Protein AF-A0A960H508-F1 (afdb_monomer)

Nearest PDB structures (foldseek):
  6ans-assembly2_D  TM=9.174E-01  e=7.297E-07  Burkholderia cenocepacia J2315

Mean predicted aligned error: 5.08 Å

Radius of gyration: 19.66 Å; Cα contacts (8 Å, |Δi|>4): 150; chains: 1; bounding box: 47×33×59 Å

Sequence (161 aa):
MSTDHGSGELRAAWDDLIAGLSRARDAIESEELHAPPPDDRVLAEGYRYLLGYTFSAIERAFHEDPAFPYFRRAIQPVDKATIDNADALYLSAAVDGERTYRIRGRVLPKAPQYIIFETHVSYAGDSGSLAELSPVNRMITGSLDSAELLIDDDGGFEILV

Secondary structure (DSSP, 8-state):
--HHHHHHHHHHHHHHHHHHHHHHHHGGG-TTTTPPPP-HHHHHHHHHHHHHHHHHHHHHHHH--TTS---EEEE-TTSPPTT--TT--EEE----TTS--EEEEE--TT--S--EEEEEES-TTSSS-GGGGSTTTSEEEEEEETTT----TTSEEEEE-

Structure (mmCIF, N/CA/C/O backbone):
data_AF-A0A960H508-F1
#
_entry.id   AF-A0A960H508-F1
#
loop_
_atom_site.group_PDB
_atom_site.id
_atom_site.type_symbol
_atom_site.label_atom_id
_atom_site.label_alt_id
_atom_site.label_comp_id
_atom_site.label_asym_id
_atom_site.label_entity_id
_atom_site.label_seq_id
_atom_site.pdbx_PDB_ins_code
_atom_site.Cartn_x
_atom_site.Cartn_y
_atom_site.Cartn_z
_atom_site.occupancy
_atom_site.B_iso_or_equiv
_atom_site.auth_seq_id
_atom_site.auth_comp_id
_atom_site.auth_asym_id
_atom_site.auth_atom_id
_atom_site.pdbx_PDB_model_num
ATOM 1 N N . MET A 1 1 ? -25.565 13.868 -28.576 1.00 46.72 1 MET A N 1
ATOM 2 C CA . MET A 1 1 ? -24.335 14.367 -27.921 1.00 46.72 1 MET A CA 1
ATOM 3 C C . MET A 1 1 ? -23.202 13.463 -28.366 1.00 46.72 1 MET A C 1
ATOM 5 O O . MET A 1 1 ? -23.406 12.258 -28.387 1.00 46.72 1 MET A O 1
ATOM 9 N N . SER A 1 2 ? -22.111 14.038 -28.875 1.00 52.34 2 SER A N 1
ATOM 10 C CA . SER A 1 2 ? -21.092 13.307 -29.640 1.00 52.34 2 SER A CA 1
ATOM 11 C C . SER A 1 2 ? -20.326 12.316 -28.758 1.00 52.34 2 SER A C 1
ATOM 13 O O . SER A 1 2 ? -19.619 12.721 -27.843 1.00 52.34 2 SER A O 1
ATOM 15 N N . THR A 1 3 ? -20.454 11.023 -29.057 1.00 57.03 3 THR A N 1
ATOM 16 C CA . THR A 1 3 ? -19.672 9.919 -28.470 1.00 57.03 3 THR A CA 1
ATOM 17 C C . THR A 1 3 ? -18.196 9.944 -28.887 1.00 57.03 3 THR A C 1
ATOM 19 O O . THR A 1 3 ? -17.391 9.180 -28.365 1.00 57.03 3 THR A O 1
ATOM 22 N N . ASP A 1 4 ? -17.841 10.817 -29.831 1.00 60.91 4 ASP A N 1
ATOM 23 C CA . ASP A 1 4 ? -16.526 10.871 -30.470 1.00 60.91 4 ASP A CA 1
ATOM 24 C C . ASP A 1 4 ? -15.447 11.456 -29.541 1.00 60.91 4 ASP A C 1
ATOM 26 O O . ASP A 1 4 ? -14.315 10.983 -29.523 1.00 60.91 4 ASP A O 1
ATOM 30 N N . HIS A 1 5 ? -15.822 12.411 -28.677 1.00 62.19 5 HIS A N 1
ATOM 31 C CA . HIS A 1 5 ? -14.903 12.991 -27.687 1.00 62.19 5 HIS A CA 1
ATOM 32 C C . HIS A 1 5 ? -14.524 11.956 -26.615 1.00 62.19 5 HIS A C 1
ATOM 34 O O . HIS A 1 5 ? -13.345 11.763 -26.335 1.00 62.19 5 HIS A O 1
ATOM 40 N N . GLY A 1 6 ? -15.507 11.198 -26.113 1.00 78.19 6 GLY A N 1
ATOM 41 C CA . GLY A 1 6 ? -15.266 10.141 -25.126 1.00 78.19 6 GLY A CA 1
ATOM 42 C C . GLY A 1 6 ? -14.442 8.974 -25.679 1.00 78.19 6 GLY A C 1
ATOM 43 O O . GLY A 1 6 ? -13.590 8.438 -24.979 1.00 78.19 6 GLY A O 1
ATOM 44 N N . SER A 1 7 ? -14.627 8.592 -26.951 1.00 88.19 7 SER A N 1
ATOM 45 C CA . SER A 1 7 ? -13.780 7.550 -27.548 1.00 88.19 7 SER A CA 1
ATOM 46 C C . SER A 1 7 ? -12.338 8.015 -27.768 1.00 88.19 7 SER A C 1
ATOM 48 O O . SER A 1 7 ? -11.446 7.170 -27.731 1.00 88.19 7 SER A O 1
ATOM 50 N N . GLY A 1 8 ? -12.105 9.300 -28.048 1.00 93.94 8 GLY A N 1
ATOM 51 C CA . GLY A 1 8 ? -10.759 9.852 -28.200 1.00 93.94 8 GLY A CA 1
ATOM 52 C C . GLY A 1 8 ? -10.001 9.886 -26.874 1.00 93.94 8 GLY A C 1
ATOM 53 O O . GLY A 1 8 ? -8.881 9.390 -26.799 1.00 93.94 8 GLY A O 1
ATOM 54 N N . GLU A 1 9 ? -10.642 10.388 -25.818 1.00 94.00 9 GLU A N 1
ATOM 55 C CA . GLU A 1 9 ? -10.062 10.467 -24.470 1.00 94.00 9 GLU A CA 1
ATOM 56 C C . GLU A 1 9 ? -9.723 9.086 -23.898 1.00 94.00 9 GLU A C 1
ATOM 58 O O . GLU A 1 9 ? -8.625 8.886 -23.388 1.00 94.00 9 GLU A O 1
ATOM 63 N N . LEU A 1 10 ? -10.618 8.101 -24.045 1.00 94.44 10 LEU A N 1
ATOM 64 C CA . LEU A 1 10 ? -10.359 6.739 -23.565 1.00 94.44 10 LEU A CA 1
ATOM 65 C C . LEU A 1 10 ? -9.195 6.064 -24.303 1.00 94.44 10 LEU A C 1
ATOM 67 O O . LEU A 1 10 ? -8.445 5.304 -23.694 1.00 94.44 10 LEU A O 1
ATOM 71 N N . ARG A 1 11 ? -9.026 6.339 -25.603 1.00 95.50 11 ARG A N 1
ATOM 72 C CA . ARG A 1 11 ? -7.870 5.843 -26.367 1.00 95.50 11 ARG A CA 1
ATOM 73 C C . ARG A 1 11 ? -6.577 6.493 -25.895 1.00 95.50 11 ARG A C 1
ATOM 75 O O . ARG A 1 11 ? -5.616 5.778 -25.658 1.00 95.50 11 ARG A O 1
ATOM 82 N N . ALA A 1 12 ? -6.579 7.811 -25.700 1.00 96.00 12 ALA A N 1
ATOM 83 C CA . ALA A 1 12 ? -5.412 8.520 -25.182 1.00 96.00 12 ALA A CA 1
ATOM 84 C C . ALA A 1 12 ? -5.010 8.004 -23.790 1.00 96.00 12 ALA A C 1
ATOM 86 O O . ALA A 1 12 ? -3.849 7.679 -23.573 1.00 96.00 12 ALA A O 1
ATOM 87 N N . ALA A 1 13 ? -5.974 7.822 -22.881 1.00 94.25 13 ALA A N 1
ATOM 88 C CA . ALA A 1 13 ? -5.715 7.271 -21.551 1.00 94.25 13 ALA A CA 1
ATOM 89 C C . ALA A 1 13 ? -5.155 5.837 -21.602 1.00 94.25 13 ALA A C 1
ATOM 91 O O . ALA A 1 13 ? -4.282 5.476 -20.812 1.00 94.25 13 ALA A O 1
ATOM 92 N N . TRP A 1 14 ? -5.639 5.015 -22.538 1.00 95.69 14 TRP A N 1
ATOM 93 C CA . TRP A 1 14 ? -5.082 3.686 -22.779 1.00 95.69 14 TRP A CA 1
ATOM 94 C C . TRP A 1 14 ? -3.633 3.756 -23.273 1.00 95.69 14 TRP A C 1
ATOM 96 O O . TRP A 1 14 ? -2.767 3.066 -22.737 1.00 95.69 14 TRP A O 1
ATOM 106 N N . ASP A 1 15 ? -3.355 4.602 -24.263 1.00 97.81 15 ASP A N 1
ATOM 107 C CA . ASP A 1 15 ? -2.009 4.774 -24.809 1.00 97.81 15 ASP A CA 1
ATOM 108 C C . ASP A 1 15 ? -1.031 5.276 -23.730 1.00 97.81 15 ASP A C 1
ATOM 110 O O . ASP A 1 15 ? 0.083 4.756 -23.616 1.00 97.81 15 ASP A O 1
ATOM 114 N N . ASP A 1 16 ? -1.469 6.201 -22.870 1.00 95.50 16 ASP A N 1
ATOM 115 C CA . ASP A 1 16 ? -0.694 6.708 -21.735 1.00 95.50 16 ASP A CA 1
ATOM 116 C C . ASP A 1 16 ? -0.392 5.618 -20.695 1.00 95.50 16 ASP A C 1
ATOM 118 O O . ASP A 1 16 ? 0.745 5.524 -20.218 1.00 95.50 16 ASP A O 1
ATOM 122 N N . LEU A 1 17 ? -1.367 4.754 -20.378 1.00 94.31 17 LEU A N 1
ATOM 123 C CA . LEU A 1 17 ? -1.165 3.595 -19.502 1.00 94.31 17 LEU A CA 1
ATOM 124 C C . LEU A 1 17 ? -0.084 2.662 -20.066 1.00 94.31 17 LEU A C 1
ATOM 126 O O . LEU A 1 17 ? 0.857 2.298 -19.357 1.00 94.31 17 LEU A O 1
ATOM 130 N N . ILE A 1 18 ? -0.183 2.296 -21.347 1.00 97.31 18 ILE A N 1
ATOM 131 C CA . ILE A 1 18 ? 0.790 1.410 -22.002 1.00 97.31 18 I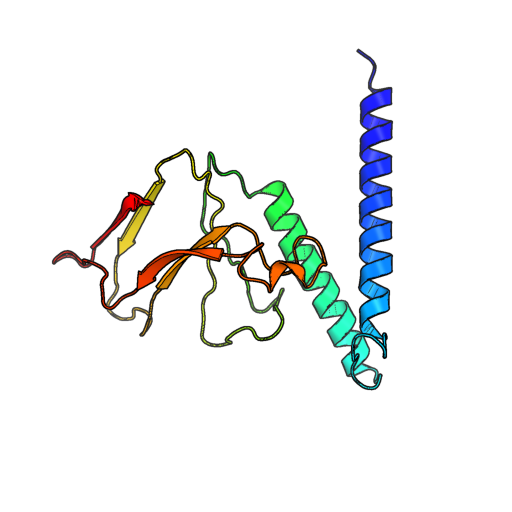LE A CA 1
ATOM 132 C C . ILE A 1 18 ? 2.179 2.059 -22.061 1.00 97.31 18 ILE A C 1
ATOM 134 O O . ILE A 1 18 ? 3.191 1.390 -21.816 1.00 97.31 18 ILE A O 1
ATOM 138 N N . ALA A 1 19 ? 2.248 3.362 -22.337 1.00 96.56 19 ALA A N 1
ATOM 139 C CA . ALA A 1 19 ? 3.497 4.113 -22.318 1.00 96.56 19 ALA A CA 1
ATOM 140 C C . ALA A 1 19 ? 4.114 4.152 -20.909 1.00 96.56 19 ALA A C 1
ATOM 142 O O . ALA A 1 19 ? 5.325 3.986 -20.767 1.00 96.56 19 ALA A O 1
ATOM 143 N N . GLY A 1 20 ? 3.297 4.329 -19.866 1.00 93.88 20 GLY A N 1
ATOM 144 C CA . GLY A 1 20 ? 3.720 4.271 -18.466 1.00 93.88 20 GLY A CA 1
ATOM 145 C C . GLY A 1 20 ? 4.318 2.918 -18.088 1.00 93.88 20 GLY A C 1
ATOM 146 O O . GLY A 1 20 ? 5.439 2.867 -17.583 1.00 93.88 20 GLY A O 1
ATOM 147 N N . LEU A 1 21 ? 3.627 1.823 -18.416 1.00 95.56 21 LEU A N 1
ATOM 148 C CA . LEU A 1 21 ? 4.122 0.461 -18.186 1.00 95.56 21 LEU A CA 1
ATOM 149 C C . LEU A 1 21 ? 5.427 0.185 -18.940 1.00 95.56 21 LEU A C 1
ATOM 151 O O . LEU A 1 21 ? 6.336 -0.440 -18.397 1.00 95.56 21 LEU A O 1
ATOM 155 N N . SER A 1 22 ? 5.544 0.689 -20.171 1.00 96.19 22 SER A N 1
ATOM 156 C CA . SER A 1 22 ? 6.763 0.544 -20.972 1.00 96.19 22 SER A CA 1
ATOM 157 C C . SER A 1 22 ? 7.956 1.256 -20.334 1.00 96.19 22 SER A C 1
ATOM 159 O O . SER A 1 22 ? 9.032 0.672 -20.276 1.00 96.19 22 SER A O 1
ATOM 161 N N . ARG A 1 23 ? 7.766 2.471 -19.799 1.00 93.81 23 ARG A N 1
ATOM 162 C CA . ARG A 1 23 ? 8.822 3.188 -19.063 1.00 93.81 23 ARG A CA 1
ATOM 163 C C . ARG A 1 23 ? 9.187 2.488 -17.755 1.00 93.81 23 ARG A C 1
ATOM 165 O O . ARG A 1 23 ? 10.360 2.386 -17.425 1.00 93.81 23 ARG A O 1
ATOM 172 N N . ALA A 1 24 ? 8.196 1.996 -17.010 1.00 93.31 24 ALA A N 1
ATOM 173 C CA . ALA A 1 24 ? 8.436 1.302 -15.745 1.00 93.31 24 ALA A CA 1
ATOM 174 C C . ALA A 1 24 ? 9.203 -0.016 -15.940 1.00 93.31 24 ALA A C 1
ATOM 176 O O . ALA A 1 24 ? 10.052 -0.359 -15.121 1.00 93.31 24 ALA A O 1
ATOM 177 N N . ARG A 1 25 ? 8.964 -0.729 -17.049 1.00 96.00 25 ARG A N 1
ATOM 178 C CA . ARG A 1 25 ? 9.748 -1.910 -17.438 1.00 96.00 25 ARG A CA 1
ATOM 179 C C . ARG A 1 25 ? 11.239 -1.601 -17.554 1.00 96.00 25 ARG A C 1
ATOM 181 O O . ARG A 1 25 ? 12.041 -2.414 -17.112 1.00 96.00 25 ARG A O 1
ATOM 188 N N . ASP A 1 26 ? 11.612 -0.448 -18.106 1.00 95.19 26 ASP A N 1
ATOM 189 C CA . ASP A 1 26 ? 13.023 -0.092 -18.309 1.00 95.19 26 ASP A CA 1
ATOM 190 C C . ASP A 1 26 ? 13.797 0.006 -16.979 1.00 95.19 26 ASP A C 1
ATOM 192 O O . ASP A 1 26 ? 15.011 -0.190 -16.947 1.00 95.19 26 ASP A O 1
ATOM 196 N N . ALA A 1 27 ? 13.102 0.223 -15.854 1.00 93.12 27 ALA A N 1
ATOM 197 C CA . ALA A 1 27 ? 13.710 0.223 -14.526 1.00 93.12 27 ALA A CA 1
ATOM 198 C C . ALA A 1 27 ? 14.185 -1.165 -14.058 1.00 93.12 27 ALA A C 1
ATOM 200 O O . ALA A 1 27 ? 15.075 -1.231 -13.214 1.00 93.12 27 ALA A O 1
ATOM 201 N N . ILE A 1 28 ? 13.640 -2.264 -14.600 1.00 95.19 28 ILE A N 1
ATOM 202 C CA . ILE A 1 28 ? 14.002 -3.641 -14.204 1.00 95.19 28 ILE A CA 1
ATOM 203 C C . ILE A 1 28 ? 15.483 -3.932 -14.482 1.00 95.19 28 ILE A C 1
ATOM 205 O O . ILE A 1 28 ? 16.098 -4.721 -13.771 1.00 95.19 28 ILE A O 1
ATOM 209 N N . GLU A 1 29 ? 16.049 -3.282 -15.499 1.00 95.12 29 GLU A N 1
ATOM 210 C CA . GLU A 1 29 ? 17.410 -3.520 -15.992 1.00 95.12 29 GLU A CA 1
ATOM 211 C C . GLU A 1 29 ? 18.297 -2.265 -15.881 1.00 95.12 29 GLU A C 1
ATOM 213 O O . GLU A 1 29 ? 19.428 -2.250 -16.364 1.00 95.12 29 GLU A O 1
ATOM 218 N N . SER A 1 30 ? 17.804 -1.192 -15.252 1.00 94.81 30 SER A N 1
ATOM 219 C CA . SER A 1 30 ? 18.517 0.084 -15.175 1.00 94.81 30 SER A CA 1
ATOM 220 C C . SER A 1 30 ? 19.632 0.064 -14.126 1.00 94.81 30 SER A C 1
ATOM 222 O O . SER A 1 30 ? 19.374 0.057 -12.921 1.00 94.81 30 SER A O 1
ATOM 224 N N . GLU A 1 31 ? 20.886 0.139 -14.576 1.00 94.12 31 GLU A N 1
ATOM 225 C CA . GLU A 1 31 ? 22.051 0.299 -13.692 1.00 94.12 31 GLU A CA 1
ATOM 226 C C . GLU A 1 31 ? 21.994 1.604 -12.880 1.00 94.12 31 GLU A C 1
ATOM 228 O O . GLU A 1 31 ? 22.392 1.624 -11.715 1.00 94.12 31 GLU A O 1
ATOM 233 N N . GLU A 1 32 ? 21.459 2.682 -13.468 1.00 93.12 32 GLU A N 1
ATOM 234 C CA . GLU A 1 32 ? 21.274 3.979 -12.798 1.00 93.12 32 GLU A CA 1
ATOM 235 C C . GLU A 1 32 ? 20.326 3.861 -11.600 1.00 93.12 32 GLU A C 1
ATOM 237 O O . GLU A 1 32 ? 20.553 4.474 -10.560 1.00 93.12 32 GLU A O 1
ATOM 242 N N . LEU A 1 33 ? 19.291 3.028 -11.731 1.00 89.69 33 LEU A N 1
ATOM 243 C CA . LEU A 1 33 ? 18.345 2.723 -10.657 1.00 89.69 33 LEU A CA 1
ATOM 244 C C . LEU A 1 33 ? 18.778 1.516 -9.814 1.00 89.69 33 LEU A C 1
ATOM 246 O O . LEU A 1 33 ? 17.981 0.986 -9.042 1.00 89.69 33 LEU A O 1
ATOM 250 N N . HIS A 1 34 ? 20.043 1.104 -9.929 1.00 91.62 34 HIS A N 1
ATOM 251 C CA . HIS A 1 34 ? 20.642 0.017 -9.160 1.00 91.62 34 HIS A CA 1
ATOM 252 C C . HIS A 1 34 ? 19.938 -1.336 -9.337 1.00 91.62 34 HIS A C 1
ATOM 254 O O . HIS A 1 34 ? 19.813 -2.106 -8.380 1.00 91.62 34 HIS A O 1
ATOM 260 N N . ALA A 1 35 ? 19.500 -1.645 -10.560 1.00 93.06 35 ALA A N 1
ATOM 261 C CA . ALA A 1 35 ? 18.991 -2.968 -10.882 1.00 93.06 35 ALA A CA 1
ATOM 262 C C . ALA A 1 35 ? 20.030 -4.058 -10.537 1.00 93.06 35 ALA A C 1
ATOM 264 O O . ALA A 1 35 ? 21.233 -3.876 -10.762 1.00 93.06 35 ALA A O 1
ATOM 265 N N . PRO A 1 36 ? 19.597 -5.199 -9.971 1.00 93.19 36 PRO A N 1
ATOM 266 C CA . PRO A 1 36 ? 20.487 -6.327 -9.721 1.00 93.19 36 PRO A CA 1
ATOM 267 C C . PRO A 1 36 ? 21.057 -6.884 -11.039 1.00 93.19 36 PRO A C 1
ATOM 269 O O . PRO A 1 36 ? 20.411 -6.759 -12.081 1.00 93.19 36 PRO A O 1
ATOM 272 N N . PRO A 1 37 ? 22.228 -7.553 -11.010 1.00 94.69 37 PRO A N 1
ATOM 273 C CA . PRO A 1 37 ? 22.773 -8.207 -12.194 1.00 94.69 37 PRO A CA 1
ATOM 274 C C . PRO A 1 37 ? 21.738 -9.143 -12.839 1.00 94.69 37 PRO A C 1
ATOM 276 O O . PRO A 1 37 ? 21.128 -9.944 -12.121 1.00 94.69 37 PRO A O 1
ATOM 279 N N . PRO A 1 38 ? 21.530 -9.063 -14.163 1.00 94.88 38 PRO A N 1
ATOM 280 C CA . PRO A 1 38 ? 20.470 -9.813 -14.813 1.00 94.88 38 PRO A CA 1
ATOM 281 C C . PRO A 1 38 ? 20.810 -11.307 -14.875 1.00 94.88 38 PRO A C 1
ATOM 283 O O . PRO A 1 38 ? 21.863 -11.712 -15.368 1.00 94.88 38 PRO A O 1
ATOM 286 N N . ASP A 1 39 ? 19.873 -12.124 -14.406 1.00 97.12 39 ASP A N 1
ATOM 287 C CA . ASP A 1 39 ? 19.768 -13.553 -14.690 1.00 97.12 39 ASP A CA 1
ATOM 288 C C . ASP A 1 39 ? 18.295 -13.901 -14.976 1.00 97.12 39 ASP A C 1
ATOM 290 O O . ASP A 1 39 ? 17.397 -13.091 -14.721 1.00 97.12 39 ASP A O 1
ATOM 294 N N . ASP A 1 40 ? 18.030 -15.098 -15.507 1.00 98.12 40 ASP A N 1
ATOM 295 C CA . ASP A 1 40 ? 16.675 -15.515 -15.900 1.00 98.12 40 ASP A CA 1
ATOM 296 C C . ASP A 1 40 ? 15.650 -15.369 -14.764 1.00 98.12 40 ASP A C 1
ATOM 298 O O . ASP A 1 40 ? 14.497 -14.995 -14.996 1.00 98.12 40 ASP A O 1
ATOM 302 N N . ARG A 1 41 ? 16.057 -15.648 -13.520 1.00 97.38 41 ARG A N 1
ATOM 303 C CA . ARG A 1 41 ? 15.180 -15.549 -12.351 1.00 97.38 41 ARG A CA 1
ATOM 304 C C . ARG A 1 41 ? 14.965 -14.092 -11.968 1.00 97.38 41 ARG A C 1
ATOM 306 O O . ARG A 1 41 ? 13.829 -13.705 -11.729 1.00 97.38 41 ARG A O 1
ATOM 313 N N . VAL A 1 42 ? 16.027 -13.296 -11.899 1.00 96.31 42 VAL A N 1
ATOM 314 C CA . VAL A 1 42 ? 15.983 -11.869 -11.560 1.00 96.31 42 VAL A CA 1
ATOM 315 C C . VAL A 1 42 ? 15.068 -11.122 -12.522 1.00 96.31 42 VAL A C 1
ATOM 317 O O . VAL A 1 42 ? 14.175 -10.407 -12.070 1.00 96.31 42 VAL A O 1
ATOM 320 N N . LEU A 1 43 ? 15.225 -11.350 -13.827 1.00 97.00 43 LEU A N 1
ATOM 321 C CA . LEU A 1 43 ? 14.362 -10.747 -14.837 1.00 97.00 43 LEU A CA 1
ATOM 322 C C . LEU A 1 43 ? 12.912 -11.202 -14.635 1.00 97.00 43 LEU A C 1
ATOM 324 O O . LEU A 1 43 ? 12.023 -10.366 -14.489 1.00 97.00 43 LEU A O 1
ATOM 328 N N . ALA A 1 44 ? 12.656 -12.509 -14.530 1.00 97.19 44 ALA A N 1
ATOM 329 C CA . ALA A 1 44 ? 11.299 -13.020 -14.336 1.00 97.19 44 ALA A CA 1
ATOM 330 C C . ALA A 1 44 ? 10.609 -12.456 -13.076 1.00 97.19 44 ALA A C 1
ATOM 332 O O . ALA A 1 44 ? 9.424 -12.117 -13.127 1.00 97.19 44 ALA A O 1
ATOM 333 N N . GLU A 1 45 ? 11.331 -12.331 -11.959 1.00 95.19 45 GLU A N 1
ATOM 334 C CA . GLU A 1 45 ? 10.813 -11.711 -10.735 1.00 95.19 45 GLU A CA 1
ATOM 335 C C . GLU A 1 45 ? 10.596 -10.201 -10.897 1.00 95.19 45 GLU A C 1
ATOM 337 O O . GLU A 1 45 ? 9.587 -9.692 -10.420 1.00 95.19 45 GLU A O 1
ATOM 342 N N . GLY A 1 46 ? 11.470 -9.485 -11.613 1.00 95.06 46 GLY A N 1
ATOM 343 C CA . GLY A 1 46 ? 11.303 -8.056 -11.897 1.00 95.06 46 GLY A CA 1
ATOM 344 C C . GLY A 1 46 ? 10.036 -7.758 -12.703 1.00 95.06 46 GLY A C 1
ATOM 345 O O . GLY A 1 46 ? 9.256 -6.873 -12.347 1.00 95.06 46 GLY A O 1
ATOM 346 N N . TYR A 1 47 ? 9.757 -8.556 -13.738 1.00 96.56 47 TYR A N 1
ATOM 347 C CA . TYR A 1 47 ? 8.505 -8.440 -14.495 1.00 96.56 47 TYR A CA 1
ATOM 348 C C . TYR A 1 47 ? 7.286 -8.816 -13.642 1.00 96.56 47 TYR A C 1
ATOM 350 O O . TYR A 1 47 ? 6.246 -8.162 -13.734 1.00 96.56 47 TYR A O 1
ATOM 358 N N . ARG A 1 48 ? 7.396 -9.834 -12.777 1.00 95.75 48 ARG A N 1
ATOM 359 C CA . ARG A 1 48 ? 6.315 -10.190 -11.845 1.00 95.75 48 ARG A CA 1
ATOM 360 C C . ARG A 1 48 ? 6.038 -9.070 -10.846 1.00 95.75 48 ARG A C 1
ATOM 362 O O . ARG A 1 48 ? 4.877 -8.774 -10.589 1.00 95.75 48 ARG A O 1
ATOM 369 N N . TYR A 1 49 ? 7.085 -8.435 -10.332 1.00 94.00 49 TYR A N 1
ATOM 370 C CA . TYR A 1 49 ? 7.002 -7.291 -9.433 1.00 94.00 49 TYR A CA 1
ATOM 371 C C . TYR A 1 49 ? 6.290 -6.105 -10.098 1.00 94.00 49 TYR A C 1
ATOM 373 O O . TYR A 1 49 ? 5.322 -5.585 -9.545 1.00 94.00 49 TYR A O 1
ATOM 381 N N . LEU A 1 50 ? 6.679 -5.748 -11.329 1.00 94.19 50 LEU A N 1
ATOM 382 C CA . LEU A 1 50 ? 6.016 -4.699 -12.114 1.00 94.19 50 LEU A CA 1
ATOM 383 C C . LEU A 1 50 ? 4.518 -4.980 -12.317 1.00 94.19 50 LEU A C 1
ATOM 385 O O . LEU A 1 50 ? 3.675 -4.097 -12.140 1.00 94.19 50 LEU A O 1
ATOM 389 N N . LEU A 1 51 ? 4.168 -6.214 -12.684 1.00 95.38 51 LEU A N 1
ATOM 390 C CA . LEU A 1 51 ? 2.772 -6.601 -12.895 1.00 95.38 51 LEU A CA 1
ATOM 391 C C . LEU A 1 51 ? 1.976 -6.658 -11.584 1.00 95.38 51 LEU A C 1
ATOM 393 O O . LEU A 1 51 ? 0.800 -6.301 -11.585 1.00 95.38 51 LEU A O 1
ATOM 397 N N . GLY A 1 52 ? 2.605 -7.032 -10.467 1.00 94.75 52 GLY A N 1
ATOM 398 C CA . GLY A 1 52 ? 2.007 -6.952 -9.131 1.00 94.75 52 GLY A CA 1
ATOM 399 C C . GLY A 1 52 ? 1.661 -5.512 -8.741 1.00 94.75 52 GLY A C 1
ATOM 400 O O . GLY A 1 52 ? 0.528 -5.228 -8.355 1.00 94.75 52 GLY A O 1
ATOM 401 N N . TYR A 1 53 ? 2.584 -4.569 -8.951 1.00 91.50 53 TYR A N 1
ATOM 402 C CA . TYR A 1 53 ? 2.302 -3.140 -8.762 1.00 91.50 53 TYR A CA 1
ATOM 403 C C . TYR A 1 53 ? 1.174 -2.642 -9.667 1.00 91.50 53 TYR A C 1
ATOM 405 O O . TYR A 1 53 ? 0.301 -1.900 -9.222 1.00 91.50 53 TYR A O 1
ATOM 413 N N . THR A 1 54 ? 1.154 -3.092 -10.924 1.00 93.06 54 THR A N 1
ATOM 414 C CA . THR A 1 54 ? 0.094 -2.749 -11.885 1.00 93.06 54 THR A CA 1
ATOM 415 C C . THR A 1 54 ? -1.270 -3.255 -11.411 1.00 93.06 54 THR A C 1
ATOM 417 O O . THR A 1 54 ? -2.255 -2.524 -11.482 1.00 93.06 54 THR A O 1
ATOM 420 N N . PHE A 1 55 ? -1.335 -4.480 -10.883 1.00 94.06 55 PHE A N 1
ATOM 421 C CA . PHE A 1 55 ? -2.547 -5.042 -10.287 1.00 94.06 55 PHE A CA 1
ATOM 422 C C . PHE A 1 55 ? -3.069 -4.162 -9.140 1.00 94.06 55 PHE A C 1
ATOM 424 O O . PHE A 1 55 ? -4.235 -3.766 -9.150 1.00 94.06 55 PHE A O 1
ATOM 431 N N . SER A 1 56 ? -2.190 -3.798 -8.203 1.00 91.62 56 SER A N 1
ATOM 432 C CA . SER A 1 56 ? -2.521 -2.947 -7.053 1.00 91.62 56 SER A CA 1
ATOM 433 C C . SER A 1 56 ? -2.996 -1.552 -7.491 1.00 91.62 56 SER A C 1
ATOM 435 O O . SER A 1 56 ? -3.998 -1.045 -6.986 1.00 91.62 56 SER A O 1
ATOM 437 N N . ALA A 1 57 ? -2.345 -0.954 -8.496 1.00 91.12 57 ALA A N 1
ATOM 438 C CA . ALA A 1 57 ? -2.732 0.339 -9.059 1.00 91.12 57 ALA A CA 1
ATOM 439 C C . ALA A 1 57 ? -4.117 0.306 -9.730 1.00 91.12 57 ALA A C 1
ATOM 441 O O . ALA A 1 57 ? -4.917 1.219 -9.531 1.00 91.12 57 ALA A O 1
ATOM 442 N N . ILE A 1 58 ? -4.427 -0.755 -10.484 1.00 93.12 58 ILE A N 1
ATOM 443 C CA . ILE A 1 58 ? -5.740 -0.941 -11.120 1.00 93.12 58 ILE A CA 1
ATOM 444 C C . ILE A 1 58 ? -6.839 -1.117 -10.067 1.00 93.12 58 ILE A C 1
ATOM 446 O O . ILE A 1 58 ? -7.901 -0.507 -10.190 1.00 93.12 58 ILE A O 1
ATOM 450 N N . GLU A 1 59 ? -6.602 -1.929 -9.030 1.00 92.69 59 GLU A N 1
ATOM 451 C CA . GLU A 1 59 ? -7.573 -2.103 -7.945 1.00 92.69 59 GLU A CA 1
ATOM 452 C C . GLU A 1 59 ? -7.902 -0.753 -7.298 1.00 92.69 59 GLU A C 1
ATOM 454 O O . GLU A 1 59 ? -9.081 -0.411 -7.177 1.00 92.69 59 GLU A O 1
ATOM 459 N N . ARG A 1 60 ? -6.868 0.029 -6.957 1.00 90.88 60 ARG A N 1
ATOM 460 C CA . ARG A 1 60 ? -7.005 1.364 -6.360 1.00 90.88 60 ARG A CA 1
ATOM 461 C C . ARG A 1 60 ? -7.793 2.313 -7.254 1.00 90.88 60 ARG A C 1
ATOM 463 O O . ARG A 1 60 ? -8.791 2.867 -6.808 1.00 90.88 60 ARG A O 1
ATOM 470 N N . ALA A 1 61 ? -7.393 2.447 -8.519 1.00 91.12 61 ALA A N 1
ATOM 471 C CA . ALA A 1 61 ? -7.997 3.392 -9.458 1.00 91.12 61 ALA A CA 1
ATOM 472 C C . ALA A 1 61 ? -9.508 3.181 -9.656 1.00 91.12 61 ALA A C 1
ATOM 474 O O . ALA A 1 61 ? -10.225 4.135 -9.950 1.00 91.12 61 ALA A O 1
ATOM 475 N N . PHE A 1 62 ? -9.997 1.947 -9.504 1.00 91.44 62 PHE A N 1
ATOM 476 C CA . PHE A 1 62 ? -11.415 1.634 -9.676 1.00 91.44 62 PHE A CA 1
ATOM 477 C C . PHE A 1 62 ? -12.233 1.621 -8.387 1.00 91.44 62 PHE A C 1
ATOM 479 O O . PHE A 1 62 ? -13.448 1.797 -8.464 1.00 91.44 62 PHE A O 1
ATOM 486 N N . HIS A 1 63 ? -11.612 1.382 -7.230 1.00 92.06 63 HIS A N 1
ATOM 487 C CA . HIS A 1 63 ? -12.362 1.054 -6.015 1.00 92.06 63 HIS A CA 1
ATOM 488 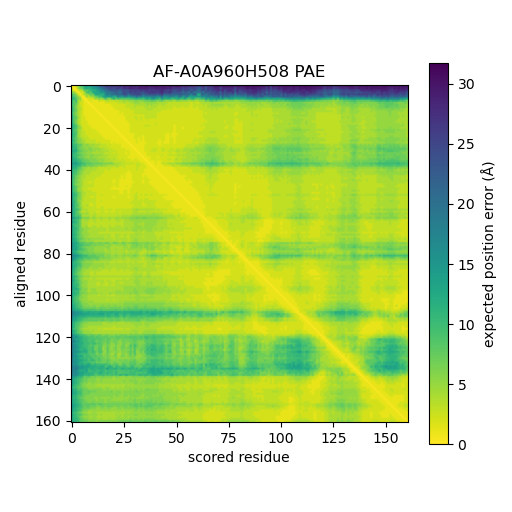C C . HIS A 1 63 ? -12.045 1.942 -4.807 1.00 92.06 63 HIS A C 1
ATOM 490 O O . HIS A 1 63 ? -12.768 1.874 -3.815 1.00 92.06 63 HIS A O 1
ATOM 496 N N . GLU A 1 64 ? -11.018 2.794 -4.858 1.00 91.56 64 GLU A N 1
ATOM 497 C CA . GLU A 1 64 ? -10.763 3.772 -3.794 1.00 91.56 64 GLU A CA 1
ATOM 498 C C . GLU A 1 64 ? -11.690 4.991 -3.926 1.00 91.56 64 GLU A C 1
ATOM 500 O O . GLU A 1 64 ? -11.310 6.035 -4.451 1.00 91.56 64 GLU A O 1
ATOM 505 N N . ASP A 1 65 ? -12.917 4.858 -3.418 1.00 94.31 65 ASP A N 1
ATOM 506 C CA . ASP A 1 65 ? -13.857 5.969 -3.245 1.00 94.31 65 ASP A CA 1
ATOM 507 C C . ASP A 1 65 ? -13.958 6.355 -1.756 1.00 94.31 65 ASP A C 1
ATOM 509 O O . ASP A 1 65 ? -14.505 5.583 -0.959 1.00 94.31 65 ASP A O 1
ATOM 513 N N . PRO A 1 66 ? -13.487 7.551 -1.351 1.00 95.56 66 PRO A N 1
ATOM 514 C CA . PRO A 1 66 ? -13.623 8.034 0.021 1.00 95.56 66 PRO A CA 1
ATOM 515 C C . PRO A 1 66 ? -15.068 8.154 0.519 1.00 95.56 66 PRO A C 1
ATOM 517 O O . PRO A 1 66 ? -15.294 8.165 1.723 1.00 95.56 66 PRO A O 1
ATOM 520 N N . ALA A 1 67 ? -16.069 8.246 -0.362 1.00 96.31 67 ALA A N 1
ATOM 521 C CA . ALA A 1 67 ? -17.474 8.233 0.044 1.00 96.31 67 ALA A CA 1
ATOM 522 C C . ALA A 1 67 ? -17.969 6.825 0.427 1.00 96.31 67 ALA A C 1
ATOM 524 O O . ALA A 1 67 ? -18.945 6.703 1.172 1.00 96.31 67 ALA A O 1
ATOM 525 N N . PHE A 1 68 ? -17.293 5.772 -0.045 1.00 96.12 68 PHE A N 1
ATOM 526 C CA . PHE A 1 68 ? -17.615 4.366 0.219 1.00 96.12 68 PHE A CA 1
ATOM 527 C C . PHE A 1 68 ? -16.354 3.564 0.592 1.00 96.12 68 PHE A C 1
ATOM 529 O O . PHE A 1 68 ? -16.015 2.583 -0.078 1.00 96.12 68 PHE A O 1
ATOM 536 N N . PRO A 1 69 ? -15.644 3.956 1.665 1.00 96.38 69 PRO A N 1
ATOM 537 C CA . PRO A 1 69 ? -14.344 3.391 1.970 1.00 96.38 69 PRO A CA 1
ATOM 538 C C . PRO A 1 69 ? -14.466 1.958 2.486 1.00 96.38 69 PRO A C 1
ATOM 540 O O . PRO A 1 69 ? -15.369 1.612 3.253 1.00 96.38 69 PRO A O 1
ATOM 543 N N . TYR A 1 70 ? -13.497 1.128 2.116 1.00 95.69 70 TYR A N 1
ATOM 544 C CA . TYR A 1 70 ? -13.306 -0.204 2.672 1.00 95.69 70 TYR A CA 1
ATOM 545 C C . TYR A 1 70 ? -11.814 -0.505 2.795 1.00 95.69 70 TYR A C 1
ATOM 547 O O . TYR A 1 70 ? -10.993 0.048 2.066 1.00 95.69 70 TYR A O 1
ATOM 555 N N . PHE A 1 71 ? -11.462 -1.404 3.714 1.00 95.19 71 PHE A N 1
ATOM 556 C CA . PHE A 1 71 ? -10.087 -1.870 3.836 1.00 95.19 71 PHE A CA 1
ATOM 557 C C . PHE A 1 71 ? -9.761 -2.871 2.728 1.00 95.19 71 PHE A C 1
ATOM 559 O O . PHE A 1 71 ? -10.230 -4.012 2.759 1.00 95.19 71 PHE A O 1
ATOM 566 N N . ARG A 1 72 ? -8.921 -2.465 1.777 1.00 93.94 72 ARG A N 1
ATOM 567 C CA . ARG A 1 72 ? -8.262 -3.377 0.835 1.00 93.94 72 ARG A CA 1
ATOM 568 C C . ARG A 1 72 ? -6.935 -3.873 1.396 1.00 93.94 72 ARG A C 1
ATOM 570 O O . ARG A 1 72 ? -6.374 -3.271 2.312 1.00 93.94 72 ARG A O 1
ATOM 577 N N . ARG A 1 73 ? -6.396 -4.944 0.812 1.00 93.38 73 ARG A N 1
ATOM 578 C CA . ARG A 1 73 ? -5.022 -5.385 1.087 1.00 93.38 73 ARG A CA 1
ATOM 579 C C . ARG A 1 73 ? -4.057 -4.499 0.316 1.00 93.38 73 ARG A C 1
ATOM 581 O O . ARG A 1 73 ? -3.907 -4.667 -0.886 1.00 93.38 73 ARG A O 1
ATOM 588 N N . ALA A 1 74 ? -3.431 -3.552 1.007 1.00 91.31 74 ALA A N 1
ATOM 589 C CA . ALA A 1 74 ? -2.533 -2.592 0.375 1.00 91.31 74 ALA A CA 1
ATOM 590 C C . ALA A 1 74 ? -1.272 -3.261 -0.198 1.00 91.31 74 ALA A C 1
ATOM 592 O O . ALA A 1 74 ? -0.772 -2.847 -1.242 1.00 91.31 74 ALA A O 1
ATOM 593 N N . ILE A 1 75 ? -0.793 -4.291 0.506 1.00 92.69 75 ILE A N 1
ATOM 594 C CA . ILE A 1 75 ? 0.313 -5.166 0.121 1.00 92.69 75 ILE A CA 1
ATOM 595 C C . ILE A 1 75 ? -0.094 -6.597 0.488 1.00 92.69 75 ILE A C 1
ATOM 597 O O . ILE A 1 75 ? -0.571 -6.857 1.598 1.00 92.69 75 ILE A O 1
ATOM 601 N N . GLN A 1 76 ? 0.089 -7.536 -0.433 1.00 90.69 76 GLN A N 1
ATOM 602 C CA . GLN A 1 76 ? -0.217 -8.957 -0.269 1.00 90.69 76 GLN A CA 1
ATOM 603 C C . GLN A 1 76 ? 0.797 -9.817 -1.048 1.00 90.69 76 GLN A C 1
ATOM 605 O O . GLN A 1 76 ? 1.597 -9.304 -1.830 1.00 90.69 76 GLN A O 1
ATOM 610 N N . PRO A 1 77 ? 0.803 -11.153 -0.864 1.00 89.19 77 PRO A N 1
ATOM 611 C CA . PRO A 1 77 ? 1.825 -12.016 -1.465 1.00 89.19 77 PRO A CA 1
ATOM 612 C C . PRO A 1 77 ? 1.962 -11.938 -2.995 1.00 89.19 77 PRO A C 1
ATOM 614 O O . PRO A 1 77 ? 2.980 -12.375 -3.524 1.00 89.19 77 PRO A O 1
ATOM 617 N N . VAL A 1 78 ? 0.949 -11.419 -3.696 1.00 88.88 78 VAL A N 1
ATOM 618 C CA . VAL A 1 78 ? 0.894 -11.320 -5.163 1.00 88.88 78 VAL A CA 1
ATOM 619 C C . VAL A 1 78 ? 1.263 -9.934 -5.716 1.00 88.88 78 VAL A C 1
ATOM 621 O O . VAL A 1 78 ? 1.486 -9.822 -6.916 1.00 88.88 78 VAL A O 1
ATOM 624 N N . ASP A 1 79 ? 1.364 -8.903 -4.872 1.00 91.94 79 ASP A N 1
ATOM 625 C CA . ASP A 1 79 ? 1.656 -7.505 -5.243 1.00 91.94 79 ASP A CA 1
ATOM 626 C C . ASP A 1 79 ? 2.597 -6.831 -4.221 1.00 91.94 79 ASP A C 1
ATOM 628 O O . ASP A 1 79 ? 2.366 -5.726 -3.729 1.00 91.94 79 ASP A O 1
ATOM 632 N N . LYS A 1 80 ? 3.685 -7.535 -3.888 1.00 91.25 80 LYS A N 1
ATOM 633 C CA . LYS A 1 80 ? 4.691 -7.076 -2.923 1.00 91.25 80 LYS A CA 1
ATOM 634 C C . LYS A 1 80 ? 5.219 -5.681 -3.248 1.00 91.25 80 LYS A C 1
ATOM 636 O O . LYS A 1 80 ? 5.481 -5.373 -4.406 1.00 91.25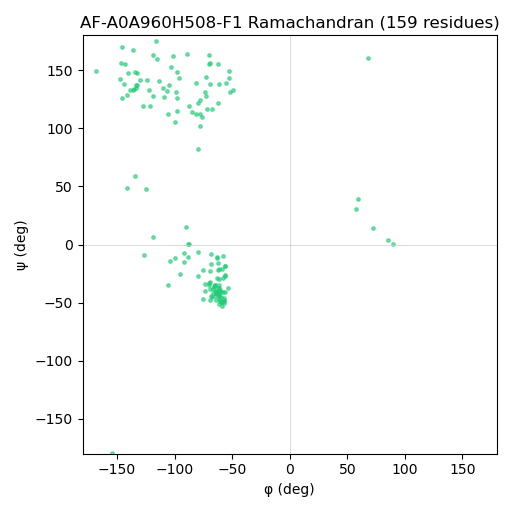 80 LYS A O 1
ATOM 641 N N . ALA A 1 81 ? 5.477 -4.907 -2.199 1.00 88.38 81 ALA A N 1
ATOM 642 C CA . ALA A 1 81 ? 6.188 -3.638 -2.265 1.00 88.38 81 ALA A CA 1
ATOM 643 C C . ALA A 1 81 ? 7.633 -3.794 -1.779 1.00 88.38 81 ALA A C 1
ATOM 645 O O . ALA A 1 81 ? 7.919 -4.662 -0.954 1.00 88.38 81 ALA A O 1
ATOM 646 N N . THR A 1 82 ? 8.550 -2.950 -2.261 1.00 85.19 82 THR A N 1
ATOM 647 C CA . THR A 1 82 ? 9.916 -2.885 -1.716 1.00 85.19 82 THR A CA 1
ATOM 648 C C . THR A 1 82 ? 9.860 -2.771 -0.192 1.00 85.19 82 THR A C 1
ATOM 650 O O . THR A 1 82 ? 9.103 -1.952 0.322 1.00 85.19 82 THR A O 1
ATOM 653 N N . ILE A 1 83 ? 10.669 -3.579 0.506 1.00 87.00 83 ILE A N 1
ATOM 654 C CA . ILE A 1 83 ? 10.789 -3.644 1.976 1.00 87.00 83 ILE A CA 1
ATOM 655 C C . ILE A 1 83 ? 9.482 -3.954 2.736 1.00 87.00 83 ILE A C 1
ATOM 657 O O . ILE A 1 83 ? 9.328 -3.541 3.886 1.00 87.00 83 ILE A O 1
ATOM 661 N N . ASP A 1 84 ? 8.556 -4.709 2.133 1.00 91.19 84 ASP A N 1
ATOM 662 C CA . ASP A 1 84 ? 7.368 -5.198 2.837 1.00 91.19 84 ASP A CA 1
ATOM 663 C C . ASP A 1 84 ? 7.722 -6.118 4.022 1.00 91.19 84 ASP A C 1
ATOM 665 O O . ASP A 1 84 ? 8.593 -6.986 3.932 1.00 91.19 84 ASP A O 1
ATOM 669 N N . ASN A 1 85 ? 7.028 -5.952 5.151 1.00 93.44 85 ASN A N 1
ATOM 670 C CA . ASN A 1 85 ? 7.153 -6.860 6.287 1.00 93.44 85 ASN A CA 1
ATOM 671 C C . ASN A 1 85 ? 6.294 -8.107 6.040 1.00 93.44 85 ASN A C 1
ATOM 673 O O . ASN A 1 85 ? 5.066 -8.033 6.052 1.00 93.44 85 ASN A O 1
ATOM 677 N N . ALA A 1 86 ? 6.944 -9.258 5.860 1.00 92.56 86 ALA A N 1
ATOM 678 C CA . ALA A 1 86 ? 6.279 -10.532 5.585 1.00 92.56 86 ALA A CA 1
ATOM 679 C C . ALA A 1 86 ? 5.326 -10.999 6.704 1.00 92.56 86 ALA A C 1
ATOM 681 O O . ALA A 1 86 ? 4.432 -11.801 6.432 1.00 92.56 86 ALA A O 1
ATOM 682 N N . ASP A 1 87 ? 5.494 -10.492 7.928 1.00 93.25 87 ASP A N 1
ATOM 683 C CA . ASP A 1 87 ? 4.646 -10.818 9.079 1.00 93.25 87 ASP A CA 1
ATOM 684 C C . ASP A 1 87 ? 3.462 -9.847 9.250 1.00 93.25 87 ASP A C 1
ATOM 686 O O . ASP A 1 87 ? 2.591 -10.067 10.095 1.00 93.25 87 ASP A O 1
ATOM 690 N N . ALA A 1 88 ? 3.409 -8.767 8.463 1.00 94.06 88 ALA A N 1
ATOM 691 C CA . ALA A 1 88 ? 2.375 -7.746 8.570 1.00 94.06 88 ALA A CA 1
ATOM 692 C C . ALA A 1 88 ? 1.224 -7.969 7.577 1.00 94.06 88 ALA A C 1
ATOM 694 O O . ALA A 1 88 ? 1.413 -8.344 6.419 1.00 94.06 88 ALA A O 1
ATOM 695 N N . LEU A 1 89 ? 0.005 -7.664 8.029 1.00 95.12 89 LEU A N 1
ATOM 696 C CA . LEU A 1 89 ? -1.162 -7.516 7.164 1.00 95.12 89 LEU A CA 1
ATOM 697 C C . LEU A 1 89 ? -1.395 -6.026 6.906 1.00 95.12 89 LEU A C 1
ATOM 699 O O . LEU A 1 89 ? -1.897 -5.317 7.775 1.00 95.12 89 LEU A O 1
ATOM 703 N N . TYR A 1 90 ? -1.055 -5.566 5.705 1.00 94.94 90 TYR A N 1
ATOM 704 C CA . TYR A 1 90 ? -1.247 -4.176 5.306 1.00 94.94 90 TYR A CA 1
ATOM 705 C C . TYR A 1 90 ? -2.662 -3.959 4.784 1.00 94.94 90 TYR A C 1
ATOM 707 O O . TYR A 1 90 ? -3.033 -4.481 3.728 1.00 94.94 90 TYR A O 1
ATOM 715 N N . LEU A 1 91 ? -3.443 -3.169 5.514 1.00 95.50 91 LEU A N 1
ATOM 716 C CA . LEU A 1 91 ? -4.777 -2.751 5.108 1.00 95.50 91 LEU A CA 1
ATOM 717 C C . LEU A 1 91 ? -4.793 -1.248 4.859 1.00 95.50 91 LEU A C 1
ATOM 719 O O . LEU A 1 91 ? -4.175 -0.498 5.607 1.00 95.50 91 LEU A O 1
ATOM 723 N N . SER A 1 92 ? -5.512 -0.814 3.827 1.00 94.62 92 SER A N 1
ATOM 724 C CA . SER A 1 92 ? -5.718 0.611 3.566 1.00 94.62 92 SER A CA 1
ATOM 725 C C . SER A 1 92 ? -7.136 0.893 3.096 1.00 94.62 92 SER A C 1
ATOM 727 O O . SER A 1 92 ? -7.742 0.057 2.426 1.00 94.62 92 SER A O 1
ATOM 729 N N . ALA A 1 93 ? -7.643 2.068 3.451 1.00 95.81 93 ALA A N 1
ATOM 730 C CA . ALA A 1 93 ? -8.904 2.616 2.985 1.00 95.81 93 ALA A CA 1
ATOM 731 C C . ALA A 1 93 ? -8.683 4.088 2.619 1.00 95.81 93 ALA A C 1
ATOM 733 O O . ALA A 1 93 ? -8.054 4.828 3.377 1.00 95.81 93 ALA A O 1
ATOM 734 N N . ALA A 1 94 ? -9.188 4.515 1.462 1.00 9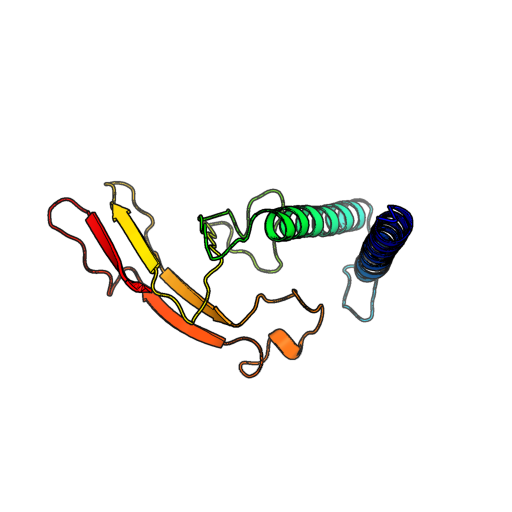4.75 94 ALA A N 1
ATOM 735 C CA . ALA A 1 94 ? -9.136 5.919 1.075 1.00 94.75 94 ALA A CA 1
ATOM 736 C C . ALA A 1 94 ? -10.073 6.752 1.957 1.00 94.75 94 ALA A C 1
ATOM 738 O O . ALA A 1 94 ? -11.194 6.339 2.241 1.00 94.75 94 ALA A O 1
ATOM 739 N N . VAL A 1 95 ? -9.619 7.931 2.374 1.00 94.88 95 VAL A N 1
ATOM 740 C CA . VAL A 1 95 ? -10.396 8.875 3.183 1.00 94.88 95 VAL A CA 1
ATOM 741 C C . VAL A 1 95 ? -10.250 10.286 2.621 1.00 94.88 95 VAL A C 1
ATOM 743 O O . VAL A 1 95 ? -9.221 10.646 2.057 1.00 94.88 95 VAL A O 1
ATOM 746 N N . ASP A 1 96 ? -11.301 11.079 2.777 1.00 95.50 96 ASP A N 1
ATOM 747 C CA . ASP A 1 96 ? -11.345 12.518 2.498 1.00 95.50 96 ASP A CA 1
ATOM 748 C C . ASP A 1 96 ? -11.148 13.264 3.821 1.00 95.50 96 ASP A C 1
ATOM 750 O O . ASP A 1 96 ? -11.991 13.149 4.709 1.00 95.50 96 ASP A O 1
ATOM 754 N N . GLY A 1 97 ? -10.044 14.003 3.953 1.00 94.25 97 GLY A N 1
ATOM 755 C CA . GLY A 1 97 ? -9.657 14.685 5.195 1.00 94.25 97 GLY A CA 1
ATOM 756 C C . GLY A 1 97 ? -10.635 15.763 5.675 1.00 94.25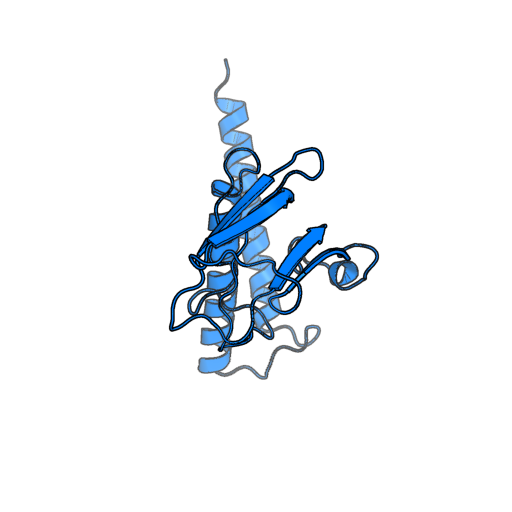 97 GLY A C 1
ATOM 757 O O . GLY A 1 97 ? -10.531 16.205 6.814 1.00 94.25 97 GLY A O 1
ATOM 758 N N . GLU A 1 98 ? -11.600 16.163 4.844 1.00 96.06 98 GLU A N 1
ATOM 759 C CA . GLU A 1 98 ? -12.672 17.097 5.212 1.00 96.06 98 GLU A CA 1
ATOM 760 C C . GLU A 1 98 ? -13.905 16.388 5.813 1.00 96.06 98 GLU A C 1
ATOM 762 O O . GLU A 1 98 ? -14.910 17.025 6.143 1.00 96.06 98 GLU A O 1
ATOM 767 N N . ARG A 1 99 ? -13.870 15.056 5.937 1.00 97.12 99 ARG A N 1
ATOM 768 C CA . ARG A 1 99 ? -14.962 14.228 6.467 1.00 97.12 99 ARG A CA 1
ATOM 769 C C . ARG A 1 99 ? -14.522 13.474 7.711 1.00 97.12 99 ARG A C 1
ATOM 771 O O . ARG A 1 99 ? -13.341 13.291 7.960 1.00 97.12 99 ARG A O 1
ATOM 778 N N . THR A 1 100 ? -15.509 12.989 8.459 1.00 97.25 100 THR A N 1
ATOM 779 C CA . THR A 1 100 ? -15.289 12.119 9.617 1.00 97.25 100 THR A CA 1
ATOM 780 C C . THR A 1 100 ? -15.692 10.692 9.286 1.00 97.25 100 THR A C 1
ATOM 782 O O . THR A 1 100 ? -16.799 10.448 8.793 1.00 97.25 100 THR A O 1
ATOM 785 N N . TYR A 1 101 ? -14.823 9.747 9.618 1.00 97.88 101 TYR A N 1
ATOM 786 C CA . TYR A 1 101 ? -15.039 8.319 9.437 1.00 97.88 101 TYR A CA 1
ATOM 787 C C . TYR A 1 101 ? -15.099 7.613 10.777 1.00 97.88 101 TYR A C 1
ATOM 789 O O . TYR A 1 101 ? -14.613 8.092 11.800 1.00 97.88 101 TYR A O 1
ATOM 797 N N . ARG A 1 102 ? -15.703 6.427 10.762 1.00 97.81 102 ARG A N 1
ATOM 798 C CA . ARG A 1 102 ? -15.766 5.563 11.930 1.00 97.81 102 ARG A CA 1
ATOM 799 C C . ARG A 1 102 ? -15.265 4.175 11.584 1.00 97.81 102 ARG A C 1
ATOM 801 O O . ARG A 1 102 ? -15.888 3.475 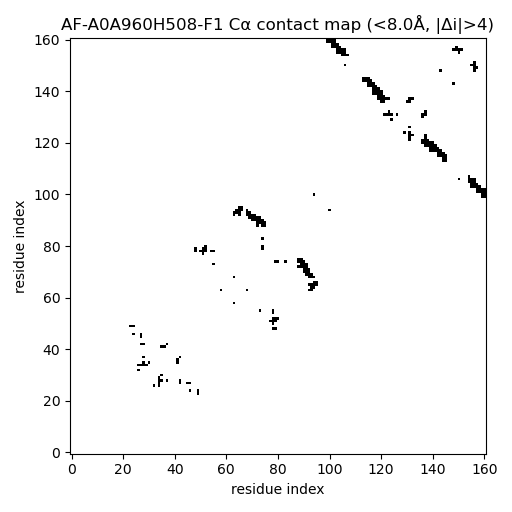10.785 1.00 97.81 102 ARG A O 1
ATOM 808 N N . ILE A 1 103 ? -14.200 3.761 12.255 1.00 97.81 103 ILE A N 1
ATOM 809 C CA . ILE A 1 103 ? -13.682 2.398 12.201 1.00 97.81 103 ILE A CA 1
ATOM 810 C C . ILE A 1 103 ? -14.200 1.659 13.430 1.00 97.81 103 ILE A C 1
ATOM 812 O O . ILE A 1 103 ? -14.101 2.151 14.551 1.00 97.81 103 ILE A O 1
ATOM 816 N N . ARG A 1 104 ? -14.758 0.468 13.220 1.00 97.56 104 ARG A N 1
ATOM 817 C CA . ARG A 1 104 ? -15.182 -0.437 14.290 1.00 97.56 104 ARG A CA 1
ATOM 818 C C . ARG A 1 104 ? -14.508 -1.777 14.116 1.00 97.56 104 ARG A C 1
ATOM 820 O O . ARG A 1 104 ? -14.411 -2.279 12.997 1.00 97.56 104 ARG A O 1
ATOM 827 N N . GLY A 1 105 ? -14.121 -2.388 15.223 1.00 95.50 105 GLY A N 1
ATOM 828 C CA . GLY A 1 105 ? -13.562 -3.727 15.204 1.00 95.50 105 GLY A CA 1
ATOM 829 C C . GLY A 1 105 ? -13.764 -4.460 16.515 1.00 95.50 105 GLY A C 1
ATOM 830 O O . GLY A 1 105 ? -14.396 -3.964 17.447 1.00 95.50 105 GLY A O 1
ATOM 831 N N . ARG A 1 106 ? -13.254 -5.691 16.547 1.00 95.81 106 ARG A N 1
ATOM 832 C CA . ARG A 1 106 ? -13.262 -6.546 17.729 1.00 95.81 106 ARG A CA 1
ATOM 833 C C . ARG A 1 106 ? -11.952 -7.308 17.819 1.00 95.81 106 ARG A C 1
ATOM 835 O O . ARG A 1 106 ? -11.558 -7.978 16.865 1.00 95.81 106 ARG A O 1
ATOM 842 N N . VAL A 1 107 ? -11.311 -7.235 18.974 1.00 93.56 107 VAL A N 1
ATOM 843 C CA . VAL A 1 107 ? -10.130 -8.023 19.307 1.00 93.56 107 VAL A CA 1
ATOM 844 C C . VAL A 1 107 ? -10.581 -9.437 19.673 1.00 93.56 107 VAL A C 1
ATOM 846 O O . VAL A 1 107 ? -11.431 -9.636 20.538 1.00 93.56 107 VAL A O 1
ATOM 849 N N . LEU A 1 108 ? -10.038 -10.438 18.978 1.00 91.56 108 LEU A N 1
ATOM 850 C CA . LEU A 1 108 ? -10.325 -11.855 19.223 1.00 91.56 108 LEU A CA 1
ATOM 851 C C . LEU A 1 108 ? -9.181 -12.511 20.020 1.00 91.56 108 LEU A C 1
ATOM 853 O O . LEU A 1 108 ? -8.063 -12.003 19.992 1.00 91.56 108 LEU A O 1
ATOM 857 N N . PRO A 1 109 ? -9.387 -13.687 20.652 1.00 88.06 109 PRO A N 1
ATOM 858 C CA . PRO A 1 109 ? -8.357 -14.368 21.457 1.00 88.06 109 PRO A CA 1
ATOM 859 C C . PRO A 1 109 ? -7.038 -14.719 20.736 1.00 88.06 109 PRO A C 1
ATOM 861 O O . PRO A 1 109 ? -6.085 -15.152 21.376 1.00 88.06 109 PRO A O 1
ATOM 864 N N . LYS A 1 110 ? -6.982 -14.574 19.406 1.00 88.38 110 LYS A N 1
ATOM 865 C CA . LYS A 1 110 ? -5.783 -14.732 18.567 1.00 88.38 110 LYS A CA 1
ATOM 866 C C . LYS A 1 110 ? -5.540 -13.476 17.722 1.00 88.38 110 LYS A C 1
ATOM 868 O O . LYS A 1 110 ? -5.395 -13.564 16.505 1.00 88.38 110 LYS A O 1
ATOM 873 N N . ALA A 1 111 ? -5.597 -12.310 18.357 1.00 87.31 111 ALA A N 1
ATOM 874 C CA . ALA A 1 111 ? -5.293 -11.044 17.706 1.00 87.31 111 ALA A CA 1
ATOM 875 C C . ALA A 1 111 ? -3.792 -10.931 17.362 1.00 87.31 111 ALA A C 1
ATOM 877 O O . ALA A 1 111 ? -2.968 -11.598 17.999 1.00 87.31 111 ALA A O 1
ATOM 878 N N . PRO A 1 112 ? -3.426 -10.103 16.365 1.00 91.25 112 PRO A N 1
ATOM 879 C CA . PRO A 1 112 ? -2.034 -9.737 16.113 1.00 91.25 112 PRO A CA 1
ATOM 880 C C . PRO A 1 112 ? -1.352 -9.200 17.377 1.00 91.25 112 PRO A C 1
ATOM 882 O O . PRO A 1 112 ? -1.999 -8.567 18.208 1.00 91.25 112 PRO A O 1
ATOM 885 N N . GLN A 1 113 ? -0.039 -9.420 17.507 1.00 92.19 113 GLN A N 1
ATOM 886 C CA . GLN A 1 113 ? 0.741 -8.879 18.632 1.00 92.19 113 GLN A CA 1
ATOM 887 C C . GLN A 1 113 ? 0.773 -7.349 18.654 1.00 92.19 113 GLN A C 1
ATOM 889 O O . GLN A 1 113 ? 0.917 -6.760 19.720 1.00 92.19 113 GLN A O 1
ATOM 894 N N . TYR A 1 114 ? 0.670 -6.726 17.482 1.00 95.25 114 TYR A N 1
ATOM 895 C CA . TYR A 1 114 ? 0.712 -5.286 17.313 1.00 95.25 114 TYR A CA 1
ATOM 896 C C . TYR A 1 114 ? -0.247 -4.873 16.202 1.00 95.25 114 TYR A C 1
ATOM 898 O O . TYR A 1 114 ? -0.337 -5.545 15.170 1.00 95.25 114 TYR A O 1
ATOM 906 N N . ILE A 1 115 ? -0.967 -3.780 16.431 1.00 95.44 115 ILE A N 1
ATOM 907 C CA . ILE A 1 115 ? -1.837 -3.137 15.447 1.00 95.44 115 ILE A CA 1
ATOM 908 C C . ILE A 1 115 ? -1.533 -1.647 15.508 1.00 95.44 115 ILE A C 1
ATOM 910 O O . ILE A 1 115 ? -1.459 -1.088 16.598 1.00 95.44 115 ILE A O 1
ATOM 914 N N . ILE A 1 116 ? -1.391 -1.019 14.348 1.00 97.00 116 ILE A N 1
ATOM 915 C CA . ILE A 1 116 ? -1.254 0.426 14.215 1.00 97.00 116 ILE A CA 1
ATOM 916 C C . ILE A 1 116 ? -2.198 0.912 13.118 1.00 97.00 116 ILE A C 1
ATOM 918 O O . ILE A 1 116 ? -2.336 0.272 12.074 1.00 97.00 116 ILE A O 1
ATOM 922 N N . PHE A 1 117 ? -2.868 2.024 13.386 1.00 97.19 117 PHE A N 1
ATOM 923 C CA . PHE A 1 117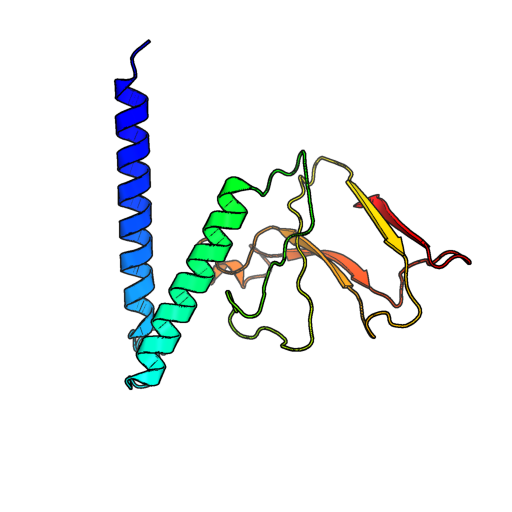 ? -3.663 2.781 12.436 1.00 97.19 117 PHE A CA 1
ATOM 924 C C . PHE A 1 117 ? -2.922 4.077 12.158 1.00 97.19 117 PHE A C 1
ATOM 926 O O . PHE A 1 117 ? -2.583 4.802 13.090 1.00 97.19 117 PHE A O 1
ATOM 933 N N . GLU A 1 118 ? -2.685 4.376 10.888 1.00 96.00 118 GLU A N 1
ATOM 934 C CA . GLU A 1 118 ? -2.018 5.603 10.471 1.00 96.00 118 GLU A CA 1
ATOM 935 C C . GLU A 1 118 ? -2.836 6.285 9.378 1.00 96.00 118 GLU A C 1
ATOM 937 O O . GLU A 1 118 ? -3.397 5.631 8.495 1.00 96.00 118 GLU A O 1
ATOM 942 N N . THR A 1 119 ? -2.896 7.612 9.430 1.00 95.00 119 THR A N 1
ATOM 943 C CA . THR A 1 119 ? -3.398 8.434 8.329 1.00 95.00 119 THR A CA 1
ATOM 944 C C . THR A 1 119 ? -2.220 9.099 7.640 1.00 95.00 119 THR A C 1
ATOM 946 O O . THR A 1 119 ? -1.308 9.603 8.297 1.00 95.00 119 THR A O 1
ATOM 949 N N . HIS A 1 120 ? -2.227 9.123 6.307 1.00 90.00 120 HIS A N 1
ATOM 950 C CA . HIS A 1 120 ? -1.142 9.705 5.523 1.00 90.00 120 HIS A CA 1
ATOM 951 C C . HIS A 1 120 ? -1.674 10.620 4.432 1.00 90.00 120 HIS A C 1
ATOM 953 O O . HIS A 1 120 ? -2.711 10.348 3.829 1.00 90.00 120 HIS A O 1
ATOM 959 N N . VAL A 1 121 ? -0.904 11.660 4.120 1.00 84.75 121 VAL A N 1
ATOM 960 C CA . VAL A 1 121 ? -1.041 12.374 2.849 1.00 84.75 121 VAL A CA 1
ATOM 961 C C . VAL A 1 121 ? -0.175 11.669 1.808 1.00 84.75 121 VAL A C 1
ATOM 963 O O . VAL A 1 121 ? 1.037 11.580 1.989 1.00 84.75 121 VAL A O 1
ATOM 966 N N . SER A 1 122 ? -0.797 11.171 0.734 1.00 79.38 122 SER A N 1
ATOM 967 C CA . SER A 1 122 ? -0.185 10.422 -0.384 1.00 79.38 122 SER A CA 1
ATOM 968 C C . SER A 1 122 ? 0.379 9.022 -0.076 1.00 79.38 122 SER A C 1
ATOM 970 O O . SER A 1 122 ? 0.671 8.655 1.066 1.00 79.38 122 SER A O 1
ATOM 972 N N . TYR A 1 123 ? 0.540 8.232 -1.141 1.00 78.31 123 TYR A N 1
ATOM 973 C CA . TYR A 1 123 ? 1.239 6.949 -1.126 1.00 78.31 123 TYR A CA 1
ATOM 974 C C . TYR A 1 123 ? 2.675 7.124 -1.617 1.00 78.31 123 TYR A C 1
ATOM 976 O O . TYR A 1 123 ? 2.953 7.960 -2.470 1.00 78.31 123 TYR A O 1
ATOM 984 N N . ALA A 1 124 ? 3.594 6.313 -1.094 1.00 78.44 124 ALA A N 1
ATOM 985 C CA . 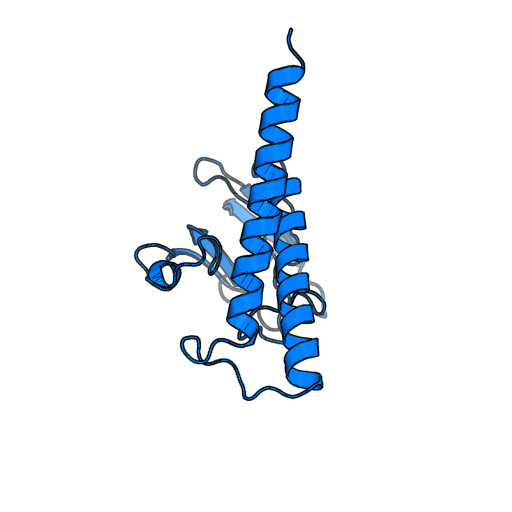ALA A 1 124 ? 4.936 6.241 -1.656 1.00 78.44 124 ALA A CA 1
ATOM 986 C C . ALA A 1 124 ? 4.901 5.474 -2.988 1.00 78.44 124 ALA A C 1
ATOM 988 O O . ALA A 1 124 ? 4.350 4.375 -3.054 1.00 78.44 124 ALA A O 1
ATOM 989 N N . GLY A 1 125 ? 5.523 6.037 -4.019 1.00 76.88 125 GLY A N 1
ATOM 990 C CA . GLY A 1 125 ? 5.567 5.505 -5.378 1.00 76.88 125 GLY A CA 1
ATOM 991 C C . GLY A 1 125 ? 4.428 5.970 -6.293 1.00 76.88 125 GLY A C 1
ATOM 992 O O . GLY A 1 125 ? 4.416 5.559 -7.450 1.00 76.88 125 GLY A O 1
ATOM 993 N N . ASP A 1 126 ? 3.498 6.808 -5.825 1.00 77.69 126 ASP A N 1
ATOM 994 C CA . ASP A 1 126 ? 2.271 7.158 -6.566 1.00 77.69 126 ASP A CA 1
ATOM 995 C C . ASP A 1 126 ? 2.563 8.112 -7.745 1.00 77.69 126 ASP A C 1
ATOM 997 O O . ASP A 1 126 ? 2.054 7.933 -8.848 1.00 77.69 126 ASP A O 1
ATOM 1001 N N . SER A 1 127 ? 3.456 9.088 -7.552 1.00 77.44 127 SER A N 1
ATOM 1002 C CA . SER A 1 127 ? 3.936 10.016 -8.591 1.00 77.44 127 SER A CA 1
ATOM 1003 C C . SER A 1 127 ? 5.155 9.506 -9.361 1.00 77.44 127 SER A C 1
ATOM 1005 O O . SER A 1 127 ? 5.562 10.125 -10.346 1.00 77.44 127 SER A O 1
ATOM 1007 N N . GLY A 1 128 ? 5.782 8.418 -8.900 1.00 75.62 128 GLY A N 1
ATOM 1008 C CA . GLY A 1 128 ? 7.056 7.931 -9.437 1.00 75.62 128 GLY A CA 1
ATOM 1009 C C . GLY A 1 128 ? 8.268 8.801 -9.073 1.00 75.62 128 GLY A C 1
ATOM 1010 O O . GLY A 1 128 ? 9.333 8.645 -9.668 1.00 75.62 128 GLY A O 1
ATOM 1011 N N . SER A 1 129 ? 8.132 9.717 -8.108 1.00 81.50 129 SER A N 1
ATOM 1012 C CA . SER A 1 129 ? 9.209 10.594 -7.644 1.00 81.50 129 SER A CA 1
ATOM 1013 C C . SER A 1 129 ? 9.670 10.241 -6.233 1.00 81.50 129 SER A C 1
ATOM 1015 O O . SER A 1 129 ? 8.870 10.139 -5.306 1.00 81.50 129 SER A O 1
ATOM 1017 N N . LEU A 1 130 ? 10.990 10.192 -6.019 1.00 81.25 130 LEU A N 1
ATOM 1018 C CA . LEU A 1 130 ? 11.569 10.055 -4.675 1.00 81.25 130 LEU A CA 1
ATOM 1019 C C . LEU A 1 130 ? 11.254 11.248 -3.760 1.00 81.25 130 LEU A C 1
ATOM 1021 O O . LEU A 1 130 ? 11.476 11.167 -2.553 1.00 81.25 130 LEU A O 1
ATOM 1025 N N . ALA A 1 131 ? 10.713 12.345 -4.301 1.00 82.56 131 ALA A N 1
ATOM 1026 C CA . ALA A 1 131 ? 10.229 13.466 -3.507 1.00 82.56 131 ALA A CA 1
ATOM 1027 C C . ALA A 1 131 ? 9.177 13.032 -2.469 1.00 82.56 131 ALA A C 1
ATOM 1029 O O . ALA A 1 131 ? 9.079 13.655 -1.416 1.00 82.56 131 ALA A O 1
ATOM 1030 N N . GLU A 1 132 ? 8.437 11.952 -2.719 1.00 81.56 132 GLU A N 1
ATOM 1031 C CA . GLU A 1 132 ? 7.463 11.366 -1.785 1.00 81.56 132 GLU A CA 1
ATOM 1032 C C . GLU A 1 132 ? 8.100 10.723 -0.557 1.00 81.56 132 GLU A C 1
ATOM 1034 O O . GLU A 1 132 ? 7.426 10.492 0.439 1.00 81.56 132 GLU A O 1
ATOM 1039 N N . LEU A 1 133 ? 9.403 10.442 -0.587 1.00 79.50 133 LEU A N 1
ATOM 1040 C CA . LEU A 1 133 ? 10.123 9.977 0.599 1.00 79.50 133 LEU A CA 1
ATOM 1041 C C . LEU A 1 133 ? 10.483 11.138 1.539 1.00 79.50 133 LEU A C 1
ATOM 1043 O O . LEU A 1 133 ? 10.971 10.911 2.645 1.00 79.50 133 LEU A O 1
ATOM 1047 N N . SER A 1 134 ? 10.238 12.383 1.118 1.00 81.94 134 SER A N 1
ATOM 1048 C CA . SER A 1 134 ? 10.379 13.561 1.966 1.00 81.94 134 SER A CA 1
ATOM 1049 C C . SER A 1 134 ? 9.143 13.753 2.854 1.00 81.94 134 SER A C 1
ATOM 1051 O O . SER A 1 134 ? 8.021 13.709 2.338 1.00 81.94 134 SER A O 1
ATOM 1053 N N . PRO A 1 135 ? 9.326 14.124 4.138 1.00 75.00 135 PRO A N 1
ATOM 1054 C CA . PRO A 1 135 ? 8.235 14.528 5.030 1.00 75.00 135 PRO A CA 1
ATOM 1055 C C . PRO A 1 135 ? 7.389 15.698 4.507 1.00 75.00 135 PRO A C 1
ATOM 1057 O O . PRO A 1 135 ? 6.287 15.926 4.991 1.00 75.00 135 PRO A O 1
ATOM 1060 N N . VAL A 1 136 ? 7.908 16.461 3.537 1.00 79.19 136 VAL A N 1
ATOM 1061 C CA . VAL A 1 136 ? 7.192 17.584 2.911 1.00 79.19 136 VAL A CA 1
ATOM 1062 C C . VAL A 1 136 ? 6.034 17.103 2.034 1.00 79.19 136 VAL A C 1
ATOM 1064 O O . VAL A 1 136 ? 5.012 17.776 1.966 1.00 79.19 136 VAL A O 1
ATOM 1067 N N . ASN A 1 137 ? 6.191 15.958 1.363 1.00 75.38 137 ASN A N 1
ATOM 1068 C CA . ASN A 1 137 ? 5.214 15.459 0.390 1.00 75.38 137 ASN A CA 1
ATOM 1069 C C . ASN A 1 137 ? 4.399 14.286 0.939 1.00 75.38 137 ASN A C 1
ATOM 1071 O O . ASN A 1 137 ? 3.207 14.192 0.661 1.00 75.38 137 ASN A O 1
ATOM 1075 N N . ARG A 1 138 ? 5.022 13.427 1.756 1.00 80.69 138 ARG A N 1
ATOM 1076 C CA . ARG A 1 138 ? 4.344 12.341 2.461 1.00 80.69 138 ARG A CA 1
ATOM 1077 C C . ARG A 1 138 ? 4.531 12.502 3.957 1.00 80.69 138 ARG A C 1
ATOM 1079 O O . ARG A 1 138 ? 5.645 12.432 4.469 1.00 80.69 138 ARG A O 1
ATOM 1086 N N . MET A 1 139 ? 3.422 12.654 4.663 1.00 84.25 139 MET A N 1
ATOM 1087 C CA . MET A 1 139 ? 3.412 12.864 6.105 1.00 84.25 139 MET A CA 1
ATOM 1088 C C . MET A 1 139 ? 2.370 11.960 6.752 1.00 84.25 139 MET A C 1
ATOM 1090 O O . MET A 1 139 ? 1.257 11.836 6.244 1.00 84.25 139 MET A O 1
ATOM 1094 N N . ILE A 1 140 ? 2.739 11.346 7.876 1.00 89.62 140 ILE A N 1
ATOM 1095 C CA . ILE A 1 140 ? 1.779 10.740 8.802 1.00 89.62 140 ILE A CA 1
ATOM 1096 C C . ILE A 1 140 ? 1.055 11.894 9.496 1.00 89.62 140 ILE A C 1
ATOM 1098 O O . ILE A 1 140 ? 1.692 12.695 10.177 1.00 89.62 140 ILE A O 1
ATOM 1102 N N . THR A 1 141 ? -0.252 12.010 9.293 1.00 92.69 141 THR A N 1
ATOM 1103 C CA . THR A 1 141 ? -1.082 13.069 9.889 1.00 92.69 141 THR A CA 1
ATOM 1104 C C . THR A 1 141 ? -1.706 12.654 11.219 1.00 92.69 141 THR A C 1
ATOM 1106 O O . THR A 1 141 ? -2.151 13.513 11.974 1.00 92.69 141 THR A O 1
ATOM 1109 N N . GLY A 1 142 ? -1.699 11.359 11.523 1.00 93.94 142 GLY A N 1
ATOM 1110 C CA . GLY A 1 142 ? -2.246 10.778 12.740 1.00 93.94 142 GLY A CA 1
ATOM 1111 C C . GLY A 1 142 ? -1.800 9.328 12.878 1.00 93.94 142 GLY A C 1
ATOM 1112 O O . GLY A 1 142 ? -1.561 8.647 11.880 1.00 93.94 142 GLY A O 1
ATOM 1113 N N . SER A 1 143 ? -1.654 8.873 14.119 1.00 96.44 143 SER A N 1
ATOM 1114 C CA . SER A 1 143 ? -1.288 7.499 14.445 1.00 96.44 143 SER A CA 1
ATOM 1115 C C . SER A 1 143 ? -1.961 7.089 15.752 1.00 96.44 143 SER A C 1
ATOM 1117 O O . SER A 1 143 ? -2.100 7.912 16.656 1.00 96.44 143 SER A O 1
ATOM 1119 N N . LEU A 1 144 ? -2.404 5.838 15.819 1.00 97.75 144 LEU A N 1
ATOM 1120 C CA . LEU A 1 144 ? -2.939 5.192 17.012 1.00 97.75 144 LEU A CA 1
ATOM 1121 C C . LEU A 1 144 ? -2.533 3.724 16.968 1.00 97.75 144 LEU A C 1
ATOM 1123 O O . LEU A 1 144 ? -2.839 3.032 15.995 1.00 97.75 144 LEU A O 1
ATOM 1127 N N . ASP A 1 145 ? -1.895 3.225 18.019 1.00 97.12 145 ASP A N 1
ATOM 1128 C CA . ASP A 1 145 ? -1.497 1.823 18.089 1.00 97.12 145 ASP A CA 1
ATOM 1129 C C . ASP A 1 145 ? -2.192 1.044 19.209 1.00 97.12 145 ASP A C 1
ATOM 1131 O O . ASP A 1 145 ? -2.969 1.572 20.006 1.00 97.12 145 ASP A O 1
ATOM 1135 N N . SER A 1 146 ? -1.932 -0.261 19.251 1.00 94.56 146 SER A N 1
ATOM 1136 C CA . SER A 1 146 ? -2.538 -1.179 20.212 1.00 94.56 146 SER A CA 1
ATOM 1137 C C . SER A 1 146 ? -2.211 -0.878 21.680 1.00 94.56 146 SER A C 1
ATOM 1139 O O . SER A 1 146 ? -2.888 -1.425 22.546 1.00 94.56 146 SER A O 1
ATOM 1141 N N . ALA A 1 147 ? -1.196 -0.061 21.985 1.00 94.81 147 ALA A N 1
ATOM 1142 C CA . ALA A 1 147 ? -0.900 0.352 23.357 1.00 94.81 147 ALA A CA 1
ATOM 1143 C C . ALA A 1 147 ? -1.830 1.480 23.837 1.00 94.81 147 ALA A C 1
ATOM 1145 O O . ALA A 1 147 ? -2.085 1.587 25.036 1.00 94.81 147 ALA A O 1
ATOM 1146 N N . GLU A 1 148 ? -2.348 2.293 22.914 1.00 97.06 148 GLU A N 1
ATOM 1147 C CA . GLU A 1 148 ? -3.248 3.421 23.194 1.00 97.06 148 GLU A CA 1
ATOM 1148 C C . GLU A 1 148 ? -4.716 3.126 22.839 1.00 97.06 148 GLU A C 1
ATOM 1150 O O . GLU A 1 148 ? -5.620 3.847 23.267 1.00 97.06 148 GLU A O 1
ATOM 1155 N N . LEU A 1 149 ? -4.973 2.061 22.073 1.00 96.25 149 LEU A N 1
ATOM 1156 C CA . LEU A 1 149 ? -6.316 1.658 21.670 1.00 96.25 149 LEU A CA 1
ATOM 1157 C C . LEU A 1 149 ? -7.183 1.301 22.886 1.00 96.25 149 LEU A C 1
ATOM 1159 O O . LEU A 1 149 ? -6.888 0.377 23.645 1.00 96.25 149 LEU A O 1
ATOM 1163 N N . LEU A 1 150 ? -8.309 1.999 23.023 1.00 97.00 150 LEU A N 1
ATOM 1164 C CA . LEU A 1 150 ? -9.314 1.699 24.037 1.00 97.00 150 LEU A CA 1
ATOM 1165 C C . LEU A 1 150 ? -10.181 0.526 23.570 1.00 97.00 150 LEU A C 1
ATOM 1167 O O . LEU A 1 150 ? -10.802 0.587 22.508 1.00 97.00 150 LEU A O 1
ATOM 1171 N N . ILE A 1 151 ? -10.201 -0.540 24.369 1.00 95.62 151 ILE A N 1
ATOM 1172 C CA . ILE A 1 151 ? -10.929 -1.778 24.088 1.00 95.62 151 ILE A CA 1
ATOM 1173 C C . ILE A 1 151 ? -11.968 -1.984 25.192 1.00 95.62 151 ILE A C 1
ATOM 1175 O O . ILE A 1 151 ? -11.629 -1.962 26.376 1.00 95.62 151 ILE A O 1
ATOM 1179 N N . ASP A 1 152 ? -13.219 -2.192 24.794 1.00 97.19 152 ASP A N 1
ATOM 1180 C CA . ASP A 1 152 ? -14.335 -2.472 25.696 1.00 97.19 152 ASP A CA 1
ATOM 1181 C C . ASP A 1 152 ? -14.218 -3.876 26.322 1.00 97.19 152 ASP A C 1
ATOM 1183 O O . ASP A 1 152 ? -13.531 -4.757 25.799 1.00 97.19 152 ASP A O 1
ATOM 1187 N N . ASP A 1 153 ? -14.956 -4.134 27.407 1.00 95.69 153 ASP A N 1
ATOM 1188 C CA . ASP A 1 153 ? -14.965 -5.435 28.106 1.00 95.69 153 ASP A CA 1
ATOM 1189 C C . ASP A 1 153 ? -15.341 -6.619 27.193 1.00 95.69 153 ASP A C 1
ATOM 1191 O O . ASP A 1 153 ? -14.959 -7.764 27.444 1.00 95.69 153 ASP A O 1
ATOM 1195 N N . ASP A 1 154 ? -16.100 -6.363 26.122 1.00 95.12 154 ASP A N 1
ATOM 1196 C CA . ASP A 1 154 ? -16.496 -7.372 25.139 1.00 95.12 154 ASP A CA 1
ATOM 1197 C C . ASP A 1 154 ? -15.461 -7.560 24.005 1.00 95.12 154 ASP A C 1
ATOM 1199 O O . ASP A 1 154 ? -15.653 -8.388 23.106 1.00 95.12 154 ASP A O 1
ATOM 1203 N N . GLY A 1 155 ? -14.357 -6.813 24.043 1.00 94.69 155 GLY A N 1
ATOM 1204 C CA . GLY A 1 155 ? -13.301 -6.790 23.036 1.00 94.69 155 GLY A CA 1
ATOM 1205 C C . GLY A 1 155 ? -13.568 -5.843 21.864 1.00 94.69 155 GLY A C 1
ATOM 1206 O O . GLY A 1 155 ? -12.794 -5.853 20.907 1.00 94.69 155 GLY A O 1
ATOM 1207 N N . GLY A 1 156 ? -14.663 -5.078 21.872 1.00 97.12 156 GLY A N 1
ATOM 1208 C CA . GLY A 1 156 ? -14.964 -4.071 20.857 1.00 97.12 156 GLY A CA 1
ATOM 1209 C 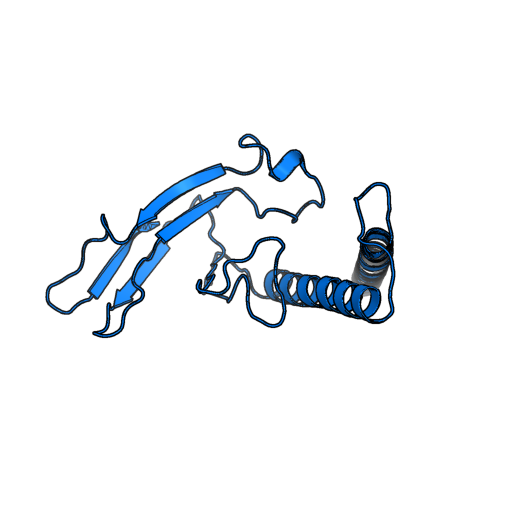C . GLY A 1 156 ? -14.037 -2.856 20.922 1.00 97.12 156 GLY A C 1
ATOM 1210 O O . GLY A 1 156 ? -13.470 -2.551 21.966 1.00 97.12 156 GLY A O 1
ATOM 1211 N N . PHE A 1 157 ? -13.884 -2.158 19.798 1.00 97.44 157 PHE A N 1
ATOM 1212 C CA . PHE A 1 157 ? -13.278 -0.827 19.757 1.00 97.44 157 PHE A CA 1
ATOM 1213 C C . PHE A 1 157 ? -13.923 0.039 18.670 1.00 97.44 157 PHE A C 1
ATOM 1215 O O . PHE A 1 157 ? -14.461 -0.468 17.674 1.00 97.44 157 PHE A O 1
ATOM 1222 N N . GLU A 1 158 ? -13.830 1.354 18.847 1.00 98.00 158 GLU A N 1
ATOM 1223 C CA . GLU A 1 158 ? -14.280 2.364 17.892 1.00 98.00 158 GLU A CA 1
ATOM 1224 C C . GLU A 1 158 ? -13.224 3.471 17.773 1.00 98.00 158 GLU A C 1
ATOM 1226 O O . GLU A 1 158 ? -12.728 3.968 18.780 1.00 98.00 158 GLU A O 1
ATOM 1231 N N . ILE A 1 159 ? -12.885 3.851 16.539 1.00 97.69 159 ILE A N 1
ATOM 1232 C CA . ILE A 1 159 ? -11.964 4.951 16.229 1.00 97.69 159 ILE A CA 1
ATOM 1233 C C . ILE A 1 159 ? -12.716 5.949 15.354 1.00 97.69 159 ILE A C 1
ATOM 1235 O O . ILE A 1 159 ? -13.367 5.555 14.379 1.00 97.69 159 ILE A O 1
ATOM 1239 N N . LEU A 1 160 ? -12.616 7.231 15.700 1.00 96.94 160 LEU A N 1
ATOM 1240 C CA . LEU A 1 160 ? -13.032 8.330 14.838 1.00 96.94 160 LEU A CA 1
ATOM 1241 C C . LEU A 1 160 ? -11.798 8.865 14.119 1.00 96.94 160 LEU A C 1
ATOM 1243 O O . LEU A 1 160 ? -10.804 9.180 14.772 1.00 96.94 160 LEU A O 1
ATOM 1247 N N . VAL A 1 161 ? -11.881 8.913 12.793 1.00 94.50 161 VAL A N 1
ATOM 1248 C CA . VAL A 1 161 ? -10.837 9.442 11.907 1.00 94.50 161 VAL A CA 1
ATOM 1249 C C . VAL A 1 161 ? -11.328 10.739 11.298 1.00 94.50 161 VAL A C 1
ATOM 1251 O O . VAL A 1 161 ? -12.478 10.728 10.794 1.00 94.50 161 VAL A O 1
#

Solvent-accessible surface area (backbone atoms only — not comparable to full-atom values): 9900 Å² total; per-residue (Å²): 130,77,66,62,61,59,56,49,52,54,50,51,54,49,53,50,51,54,51,50,54,54,57,57,54,55,51,57,72,23,67,91,75,63,34,68,82,86,44,78,63,54,48,54,49,41,56,48,44,55,50,13,46,50,52,54,50,53,52,44,78,77,61,63,38,49,92,64,55,56,79,42,73,69,41,46,98,73,31,59,52,92,90,62,61,90,90,59,86,42,68,41,56,47,72,51,91,94,52,80,48,78,52,73,54,68,64,54,102,82,55,74,98,70,51,74,48,74,41,62,45,74,63,80,66,74,86,73,46,76,62,38,77,34,71,87,59,29,37,77,79,46,75,52,35,63,92,74,57,68,65,46,99,87,28,35,36,75,46,80,81

pLDDT: mean 91.23, std 8.46, range [46.72, 98.12]

Foldseek 3Di:
DDCPVVVVVVVVVVVVVVVVLVVQLVLCPDVVNVHDDDDPVSNVVSVQQSVLCVVLVVCCVVPQDQVDWDWDQNADPRHHDPPDDPLDRDTDIHHDPVDKDKDKDFDDPPHDPKDKDWDKQDDPCPVPDPCCVDCVRIPTPDMDMPVRFDADPRRMGMDMD